Protein AF-A0A5B2TUB9-F1 (afdb_monomer_lite)

Sequence (96 aa):
MAQLQAESKQSYLKRSLAVFDLTLLGIGAIIGTGIIVLTGEAAAGTEHAMGAGPALTISFVITGLACLFAALCYAEFASMIPVSGSAYTYAYNSFG

InterPro domains:
  IPR002293 Amino acid/polyamine transporter I [PF13520] (18-96)

Secondary structure (DSSP, 8-state):
-HHHHHHHHT--S-----HHHHHHHHHHHHSSHIIIIIHHHHHH-BTTB---GGGHHHHHHHHHHHHHHHHHHHHHHHHH--SS--HHHHHHHHH-

Radius of gyration: 18.43 Å; chains: 1; bounding box: 42×22×50 Å

Structure (mmCIF, N/CA/C/O backbone):
data_AF-A0A5B2TUB9-F1
#
_entry.id   AF-A0A5B2TUB9-F1
#
loop_
_atom_site.group_PDB
_atom_site.id
_atom_site.type_symbol
_atom_site.label_atom_id
_atom_site.label_alt_id
_atom_site.label_comp_id
_atom_site.label_asym_id
_atom_site.label_entity_id
_atom_site.label_seq_id
_atom_site.pdbx_PDB_ins_code
_atom_site.Cartn_x
_atom_site.Cartn_y
_atom_site.Cartn_z
_atom_site.occupancy
_atom_site.B_iso_or_equiv
_atom_site.auth_seq_id
_atom_site.auth_comp_id
_atom_site.auth_asym_id
_atom_site.auth_atom_id
_atom_site.pdbx_PDB_model_num
ATOM 1 N N . MET A 1 1 ? -4.419 -6.085 25.443 1.00 54.34 1 MET A N 1
ATOM 2 C CA . MET A 1 1 ? -5.779 -6.062 24.842 1.00 54.34 1 MET A CA 1
ATOM 3 C C . MET A 1 1 ? -6.815 -5.288 25.671 1.00 54.34 1 MET A C 1
ATOM 5 O O . MET A 1 1 ? -7.425 -4.385 25.115 1.00 54.34 1 MET A O 1
ATOM 9 N N . ALA A 1 2 ? -6.991 -5.552 26.977 1.00 59.28 2 ALA A N 1
ATOM 10 C CA . ALA A 1 2 ? -8.040 -4.904 27.791 1.00 59.28 2 ALA A CA 1
ATOM 11 C C . ALA A 1 2 ? -7.924 -3.365 27.929 1.00 59.28 2 ALA A C 1
ATOM 13 O O . ALA A 1 2 ? -8.940 -2.679 27.892 1.00 59.28 2 ALA A O 1
ATOM 14 N N . GLN A 1 3 ? -6.709 -2.805 28.035 1.00 61.50 3 GLN A N 1
ATOM 15 C CA . GLN A 1 3 ? -6.513 -1.348 28.165 1.00 61.50 3 GLN A CA 1
ATOM 16 C C . GLN A 1 3 ? -6.781 -0.580 26.856 1.00 61.50 3 GLN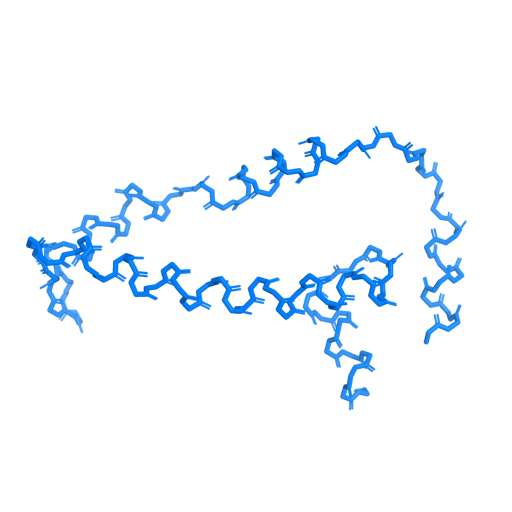 A C 1
ATOM 18 O O . GLN A 1 3 ? -7.485 0.421 26.882 1.00 61.50 3 GLN A O 1
ATOM 23 N N . LEU A 1 4 ? -6.320 -1.083 25.702 1.00 61.12 4 LEU A N 1
ATOM 24 C CA . LEU A 1 4 ? -6.595 -0.470 24.389 1.00 61.12 4 LEU A CA 1
ATOM 25 C C . LEU A 1 4 ? -8.084 -0.507 24.019 1.00 61.12 4 LEU A C 1
ATOM 27 O O . LEU A 1 4 ? -8.611 0.443 23.443 1.00 61.12 4 LEU A O 1
ATOM 31 N N . GLN A 1 5 ? -8.783 -1.591 24.369 1.00 60.66 5 GLN A N 1
ATOM 32 C CA . GLN A 1 5 ? -10.231 -1.662 24.177 1.00 60.66 5 GLN A CA 1
ATOM 33 C C . GLN A 1 5 ? -10.978 -0.703 25.112 1.00 60.66 5 GLN A C 1
ATOM 35 O O . GLN A 1 5 ? -11.963 -0.105 24.686 1.00 60.66 5 GLN A O 1
ATOM 40 N N . ALA A 1 6 ? -10.513 -0.519 26.353 1.00 59.88 6 ALA A N 1
ATOM 41 C CA . ALA A 1 6 ? -11.094 0.445 27.285 1.00 59.88 6 ALA A CA 1
ATOM 42 C C . ALA A 1 6 ? -10.908 1.900 26.812 1.00 59.88 6 ALA A C 1
ATOM 44 O O . ALA A 1 6 ? -11.863 2.675 26.862 1.00 59.88 6 ALA A O 1
ATOM 45 N N . GLU A 1 7 ? -9.735 2.244 26.273 1.00 62.78 7 GLU A N 1
ATOM 46 C CA . GLU A 1 7 ? -9.452 3.567 25.698 1.00 62.78 7 GLU A CA 1
ATOM 47 C C . GLU A 1 7 ? -10.274 3.823 24.425 1.00 62.78 7 GLU A C 1
ATOM 49 O O . GLU A 1 7 ? -10.932 4.857 24.300 1.00 62.78 7 GLU A O 1
ATOM 54 N N . SER A 1 8 ? -10.365 2.836 23.524 1.00 61.31 8 SER A N 1
ATOM 55 C CA . SER A 1 8 ? -11.231 2.934 22.340 1.00 61.31 8 SER A CA 1
ATOM 56 C C . SER A 1 8 ? -12.711 3.106 22.709 1.00 61.31 8 SER A C 1
ATOM 58 O O . SER A 1 8 ? -13.457 3.724 21.949 1.00 61.31 8 SER A O 1
ATOM 60 N N . LYS A 1 9 ? -13.148 2.578 23.861 1.00 59.69 9 LYS A N 1
ATOM 61 C CA . LYS A 1 9 ? -14.521 2.714 24.372 1.00 59.69 9 LYS A CA 1
ATOM 62 C C . LYS A 1 9 ? -14.778 4.069 25.050 1.00 59.69 9 LYS A C 1
ATOM 64 O O . LYS A 1 9 ? -15.939 4.436 25.205 1.00 59.69 9 LYS A O 1
ATOM 69 N N . GLN A 1 10 ? -13.728 4.812 25.416 1.00 63.31 10 GLN A N 1
ATOM 70 C CA . GLN A 1 10 ? -13.810 6.196 25.908 1.00 63.31 10 GLN A CA 1
ATOM 71 C C . GLN A 1 10 ? -13.821 7.251 24.791 1.00 63.31 10 GLN A C 1
ATOM 73 O O . GLN A 1 10 ? -13.932 8.442 25.086 1.00 63.31 10 GLN A O 1
ATOM 78 N N . SER A 1 11 ? -13.729 6.853 23.517 1.00 66.56 11 SER A N 1
ATOM 79 C CA . SER A 1 11 ? -13.787 7.808 22.411 1.00 66.56 11 SER A CA 1
ATOM 80 C C . SER A 1 11 ? -15.125 8.558 22.402 1.00 66.56 11 SER A C 1
ATOM 82 O O . SER A 1 11 ? -16.192 7.958 22.292 1.00 66.56 11 SER A O 1
ATOM 84 N N . TYR A 1 12 ? -15.059 9.888 22.485 1.00 76.81 12 TYR A N 1
ATOM 85 C CA . TYR A 1 12 ? -16.219 10.790 22.435 1.00 76.81 12 TYR A CA 1
ATOM 86 C C . TYR A 1 12 ? -16.807 10.940 21.015 1.00 76.81 12 TYR A C 1
ATOM 88 O O . TYR A 1 12 ? -17.752 11.702 20.806 1.00 76.81 12 TYR A O 1
ATOM 96 N N . LEU A 1 13 ? -16.237 10.249 20.020 1.00 79.75 13 LEU A N 1
ATOM 97 C CA . LEU A 1 13 ? -16.624 10.358 18.617 1.00 79.75 13 LEU A CA 1
ATOM 98 C C . LEU A 1 13 ? -17.772 9.404 18.276 1.00 79.75 13 LEU A C 1
ATOM 100 O O . LEU A 1 13 ? -17.728 8.202 18.542 1.00 79.75 13 LEU A O 1
ATOM 104 N N . LYS A 1 14 ? -18.799 9.937 17.607 1.00 74.38 14 LYS A N 1
ATOM 105 C CA . LYS A 1 14 ? -19.897 9.132 17.070 1.00 74.38 14 LYS A CA 1
ATOM 106 C C . LYS A 1 14 ? -19.391 8.314 15.880 1.00 74.38 14 LYS A C 1
ATOM 108 O O . LYS A 1 14 ? -18.858 8.871 14.924 1.00 74.38 14 LYS A O 1
ATOM 113 N N . ARG A 1 15 ? -19.611 6.997 15.897 1.00 77.44 15 ARG A N 1
ATOM 114 C CA . ARG A 1 15 ? -19.317 6.118 14.756 1.00 77.44 15 ARG A CA 1
ATOM 115 C C . ARG A 1 15 ? -20.266 6.462 13.597 1.00 77.44 15 ARG A C 1
ATOM 117 O O . ARG A 1 15 ? -21.430 6.071 13.625 1.00 77.44 15 ARG A O 1
ATOM 124 N N . SER A 1 16 ? -19.795 7.243 12.626 1.00 84.81 16 SER A N 1
ATOM 125 C CA . SER A 1 16 ? -20.575 7.658 11.445 1.00 84.81 16 SER A CA 1
ATOM 126 C C . SER A 1 16 ? -20.014 7.155 10.116 1.00 84.81 16 SER A C 1
ATOM 128 O O . SER A 1 16 ? -20.714 7.237 9.117 1.00 84.81 16 SER A O 1
ATOM 130 N N . LEU A 1 17 ? -18.776 6.648 10.096 1.00 86.25 17 LEU A N 1
ATOM 131 C CA . LEU A 1 17 ? -18.133 6.144 8.882 1.00 86.25 17 LEU A CA 1
ATOM 132 C C . LEU A 1 17 ? -18.733 4.797 8.472 1.00 86.25 17 LEU A C 1
ATOM 134 O O . LEU A 1 17 ? -18.639 3.816 9.219 1.00 86.25 17 LEU A O 1
ATOM 138 N N . ALA A 1 18 ? -19.322 4.755 7.278 1.00 90.56 18 ALA A N 1
ATOM 139 C CA . ALA A 1 18 ? -19.759 3.521 6.645 1.00 90.56 18 ALA A CA 1
ATOM 140 C C . ALA A 1 18 ? -18.592 2.836 5.910 1.00 90.56 18 ALA A C 1
ATOM 142 O O . ALA A 1 18 ? -17.536 3.423 5.680 1.00 90.56 18 ALA A O 1
ATOM 143 N N . VAL A 1 19 ? -18.791 1.583 5.491 1.00 89.50 19 VAL A N 1
ATOM 144 C CA . VAL A 1 19 ? -17.788 0.803 4.735 1.00 89.50 19 VAL A CA 1
ATOM 145 C C . VAL A 1 19 ? -17.338 1.537 3.466 1.00 89.50 19 VAL A C 1
ATOM 147 O O . VAL A 1 19 ? -16.165 1.500 3.098 1.00 89.50 19 VAL A O 1
ATOM 150 N N . PHE A 1 20 ? -18.265 2.241 2.817 1.00 92.50 20 PHE A N 1
ATOM 151 C CA . PHE A 1 20 ? -17.975 3.028 1.626 1.00 92.50 20 PHE A CA 1
ATOM 152 C C . PHE A 1 20 ? -17.065 4.226 1.929 1.00 92.50 20 PHE A C 1
ATOM 154 O O . PHE A 1 20 ? -16.071 4.415 1.232 1.00 92.50 20 PHE A O 1
ATOM 161 N N . ASP A 1 21 ? -17.330 4.964 3.012 1.00 91.69 21 ASP A N 1
ATOM 162 C CA . ASP A 1 21 ? -16.480 6.082 3.445 1.00 91.69 21 ASP A CA 1
ATOM 163 C C . ASP A 1 21 ? -15.069 5.604 3.805 1.00 91.69 21 ASP A C 1
ATOM 165 O O . ASP A 1 21 ? -14.083 6.229 3.426 1.00 91.69 21 ASP A O 1
ATOM 169 N N . LEU A 1 22 ? -14.963 4.458 4.487 1.00 89.94 22 LEU A N 1
ATOM 170 C CA . LEU A 1 22 ? -13.683 3.826 4.826 1.00 89.94 22 LEU A CA 1
ATOM 171 C C . LEU A 1 22 ? -12.901 3.394 3.578 1.00 89.94 22 LEU A C 1
ATOM 173 O O . LEU A 1 22 ? -11.681 3.540 3.530 1.00 89.94 22 LEU A O 1
ATOM 177 N N . THR A 1 23 ? -13.595 2.896 2.554 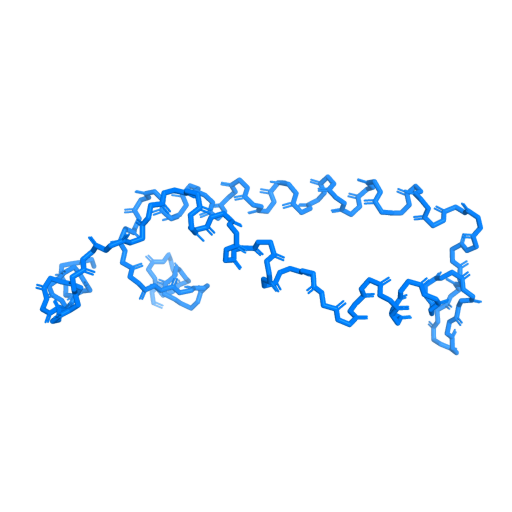1.00 92.62 23 THR A N 1
ATOM 178 C CA . THR A 1 23 ? -12.968 2.488 1.290 1.00 92.62 23 THR A CA 1
ATOM 179 C C . THR A 1 23 ? -12.475 3.705 0.510 1.00 92.62 23 THR A C 1
ATOM 181 O O . THR A 1 23 ? -11.340 3.712 0.038 1.00 92.62 23 THR A O 1
ATOM 184 N N . LEU A 1 24 ? -13.288 4.763 0.422 1.00 93.94 24 LEU A N 1
ATOM 185 C CA . LEU A 1 24 ? -12.892 6.030 -0.199 1.00 93.94 24 LEU A CA 1
ATOM 186 C C . LEU A 1 24 ? -11.718 6.685 0.534 1.00 93.94 24 LEU A C 1
ATOM 188 O O . LEU A 1 24 ? -10.801 7.181 -0.118 1.00 93.94 24 LEU A O 1
ATOM 192 N N . LEU A 1 25 ? -11.712 6.636 1.869 1.00 92.75 25 LEU A N 1
ATOM 193 C CA . LEU A 1 25 ? -10.589 7.092 2.686 1.00 92.75 25 LEU A CA 1
ATOM 194 C C . LEU A 1 25 ? -9.305 6.325 2.336 1.00 92.75 25 LEU A C 1
ATOM 196 O O . LEU A 1 25 ? -8.258 6.941 2.147 1.00 92.75 25 LEU A O 1
ATOM 200 N N . GLY A 1 26 ? -9.390 4.999 2.197 1.00 90.19 26 GLY A N 1
ATOM 201 C CA . GLY A 1 26 ? -8.264 4.161 1.782 1.00 90.19 26 GLY A CA 1
ATOM 202 C C . GLY A 1 26 ? -7.751 4.507 0.382 1.00 90.19 26 GLY A C 1
ATOM 203 O O . GLY A 1 26 ? -6.553 4.709 0.203 1.00 90.19 26 GLY A O 1
ATOM 204 N N . ILE A 1 27 ? -8.644 4.646 -0.602 1.00 92.50 27 ILE A N 1
ATOM 205 C CA . ILE A 1 27 ? -8.272 5.030 -1.975 1.00 92.50 27 ILE A CA 1
ATOM 206 C C . ILE A 1 27 ? -7.590 6.404 -1.981 1.00 92.50 27 ILE A C 1
ATOM 208 O O . ILE A 1 27 ? -6.533 6.557 -2.591 1.00 92.50 27 ILE A O 1
ATOM 212 N N . GLY A 1 28 ? -8.153 7.382 -1.267 1.00 91.31 28 GLY A N 1
ATOM 213 C CA . GLY A 1 28 ? -7.579 8.724 -1.150 1.00 91.31 28 GLY A CA 1
ATOM 214 C C . GLY A 1 28 ? -6.212 8.743 -0.460 1.00 91.31 28 GLY A C 1
ATOM 215 O O . GLY A 1 28 ? -5.378 9.576 -0.794 1.00 91.31 28 GLY A O 1
ATOM 216 N N . ALA A 1 29 ? -5.956 7.810 0.459 1.00 90.69 29 ALA A N 1
ATOM 217 C CA . ALA A 1 29 ? -4.651 7.662 1.099 1.00 90.69 29 ALA A CA 1
ATOM 218 C C . ALA A 1 29 ? -3.605 6.971 0.200 1.00 90.69 29 ALA A C 1
ATOM 220 O O . ALA A 1 29 ? -2.412 7.221 0.359 1.00 90.69 29 ALA A O 1
ATOM 221 N N . ILE A 1 30 ? -4.029 6.105 -0.729 1.00 90.81 30 ILE A N 1
ATOM 222 C CA . ILE A 1 30 ? -3.135 5.351 -1.628 1.00 90.81 30 ILE A CA 1
ATOM 223 C C . ILE A 1 30 ? -2.762 6.171 -2.871 1.00 90.81 30 ILE A C 1
ATOM 225 O O . ILE A 1 30 ? -1.611 6.147 -3.314 1.00 90.81 30 ILE A O 1
ATOM 229 N N . ILE A 1 31 ? -3.723 6.885 -3.463 1.00 92.12 31 ILE A N 1
ATOM 230 C CA . ILE A 1 31 ? -3.503 7.662 -4.687 1.00 92.12 31 ILE A CA 1
ATOM 231 C C . ILE A 1 31 ? -2.881 9.017 -4.329 1.00 92.12 31 ILE A C 1
ATOM 233 O O . ILE A 1 31 ? -3.555 9.913 -3.831 1.00 92.12 31 ILE A O 1
ATOM 237 N N . GLY A 1 32 ? -1.588 9.176 -4.614 1.00 88.44 32 GLY A N 1
ATOM 238 C CA . GLY A 1 32 ? -0.840 10.403 -4.334 1.00 88.44 32 GLY A CA 1
ATOM 239 C C . GLY A 1 32 ? 0.225 10.712 -5.383 1.00 88.44 32 GLY A C 1
ATOM 240 O O . GLY A 1 32 ? 0.140 10.287 -6.533 1.00 88.44 32 GLY A O 1
ATOM 241 N N . THR A 1 33 ? 1.271 11.433 -4.985 1.00 88.06 33 THR A N 1
ATOM 242 C CA . THR A 1 33 ? 2.376 11.826 -5.881 1.00 88.06 33 THR A CA 1
ATOM 243 C C . THR A 1 33 ? 3.125 10.633 -6.480 1.00 88.06 33 THR A C 1
ATOM 245 O O . THR A 1 33 ? 3.665 10.749 -7.577 1.00 88.06 33 THR A O 1
ATOM 248 N N . GLY A 1 34 ? 3.103 9.476 -5.810 1.00 85.06 34 GLY A N 1
ATOM 249 C CA . GLY A 1 34 ? 3.754 8.246 -6.262 1.00 85.06 34 GLY A CA 1
ATOM 250 C C . GLY A 1 34 ? 3.359 7.821 -7.677 1.00 85.06 34 GLY A C 1
ATOM 251 O O . GLY A 1 34 ? 4.227 7.568 -8.505 1.00 85.06 34 GLY A O 1
ATOM 252 N N . ILE A 1 35 ? 2.064 7.807 -8.007 1.00 88.75 35 ILE A N 1
ATOM 253 C CA . ILE A 1 35 ? 1.623 7.325 -9.326 1.00 88.75 35 ILE A CA 1
ATOM 254 C C . ILE A 1 35 ? 1.973 8.295 -10.465 1.00 88.75 35 ILE A C 1
ATOM 256 O O . ILE A 1 35 ? 2.116 7.860 -11.604 1.00 88.75 35 ILE A O 1
ATOM 260 N N . ILE A 1 36 ? 2.135 9.590 -10.181 1.00 86.38 36 ILE A N 1
ATOM 261 C CA . ILE A 1 36 ? 2.402 10.606 -11.212 1.00 86.38 36 ILE A CA 1
ATOM 262 C C . ILE A 1 36 ? 3.904 10.857 -11.382 1.00 86.38 36 ILE A C 1
ATOM 264 O O . ILE A 1 36 ? 4.370 11.002 -12.508 1.00 86.38 36 ILE A O 1
ATOM 268 N N . VAL A 1 37 ? 4.666 10.885 -10.285 1.00 88.44 37 VAL A N 1
ATOM 269 C CA . VAL A 1 37 ? 6.098 11.227 -10.303 1.00 88.44 37 VAL A CA 1
ATOM 270 C C . VAL A 1 37 ? 6.966 9.970 -1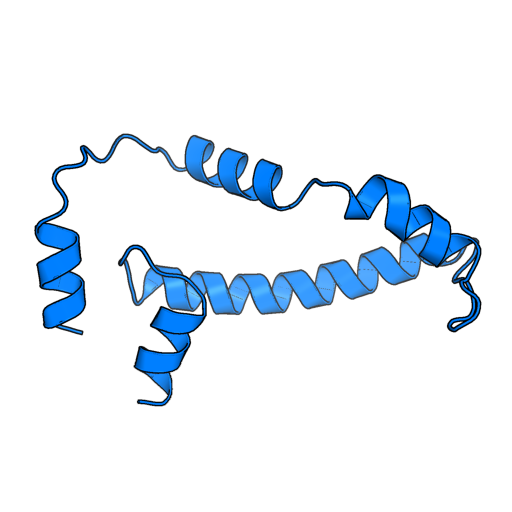0.375 1.00 88.44 37 VAL A C 1
ATOM 272 O O . VAL A 1 37 ? 7.724 9.805 -11.331 1.00 88.44 37 VAL A O 1
ATOM 275 N N . LEU A 1 38 ? 6.798 9.035 -9.430 1.00 87.81 38 LEU A N 1
ATOM 276 C CA . LEU A 1 38 ? 7.658 7.846 -9.342 1.00 87.81 38 LEU A CA 1
ATOM 277 C C . LEU A 1 38 ? 7.454 6.897 -10.527 1.00 87.81 38 LEU A C 1
ATOM 279 O O . LEU A 1 38 ? 8.384 6.201 -10.911 1.00 87.81 38 LEU A O 1
ATOM 283 N N . THR A 1 39 ? 6.274 6.871 -11.148 1.00 87.69 39 THR A N 1
ATOM 284 C CA . THR A 1 39 ? 6.039 6.082 -12.370 1.00 87.69 39 THR A CA 1
ATOM 285 C C . THR A 1 39 ? 6.921 6.555 -13.528 1.00 87.69 39 THR A C 1
ATOM 287 O O . THR A 1 39 ? 7.428 5.727 -14.281 1.00 87.69 39 THR A O 1
ATOM 290 N N . GLY A 1 40 ? 7.137 7.869 -13.661 1.00 85.62 40 GLY A N 1
ATOM 291 C CA . GLY A 1 40 ? 8.023 8.438 -14.680 1.00 85.62 40 GLY A CA 1
ATOM 292 C C . GLY A 1 40 ? 9.484 8.071 -14.428 1.00 85.62 40 GLY A C 1
ATOM 293 O O . GLY A 1 40 ? 10.168 7.610 -15.340 1.00 85.62 40 GLY A O 1
ATOM 294 N N . GLU A 1 41 ? 9.929 8.183 -13.176 1.00 87.06 41 GLU A N 1
ATOM 295 C CA . GLU A 1 41 ? 11.268 7.763 -12.740 1.00 87.06 41 GLU A CA 1
ATOM 296 C C . GLU A 1 41 ? 11.481 6.252 -12.911 1.00 87.06 41 GLU A C 1
ATOM 298 O O . GLU A 1 41 ? 12.518 5.820 -13.408 1.00 87.06 41 GLU A O 1
ATOM 303 N N . ALA A 1 42 ? 10.479 5.435 -12.583 1.00 85.56 42 ALA A N 1
ATOM 304 C CA . ALA A 1 42 ? 10.525 3.987 -12.755 1.00 85.56 42 ALA A CA 1
ATOM 305 C C . ALA A 1 42 ? 10.524 3.568 -14.235 1.00 85.56 42 ALA A C 1
ATOM 307 O O . ALA A 1 42 ? 11.115 2.545 -14.583 1.00 85.56 42 ALA A O 1
ATOM 308 N N . ALA A 1 43 ? 9.880 4.341 -15.117 1.00 85.88 43 ALA A N 1
ATOM 309 C CA . ALA A 1 43 ? 9.877 4.095 -16.557 1.00 85.88 43 ALA A CA 1
ATOM 310 C C . ALA A 1 43 ? 11.216 4.474 -17.205 1.00 85.88 43 ALA A C 1
ATOM 312 O O . ALA A 1 43 ? 11.796 3.664 -17.931 1.00 85.88 43 ALA A O 1
ATOM 313 N N . ALA A 1 44 ? 11.693 5.697 -16.950 1.00 85.00 44 ALA A N 1
ATOM 314 C CA . ALA A 1 44 ? 12.890 6.262 -17.570 1.00 85.00 44 ALA A CA 1
ATOM 315 C C . ALA A 1 44 ? 14.195 5.747 -16.940 1.00 85.00 44 ALA A C 1
ATOM 317 O O . ALA A 1 44 ? 15.219 5.674 -17.617 1.00 85.00 44 ALA A O 1
ATOM 318 N N . GLY A 1 45 ? 14.142 5.337 -15.673 1.00 78.50 45 GLY A N 1
ATOM 319 C CA . GLY A 1 45 ? 15.313 5.018 -14.869 1.00 78.50 45 GLY A CA 1
ATOM 320 C C . GLY A 1 45 ? 15.841 6.245 -14.138 1.00 78.50 45 GLY A C 1
ATOM 321 O O . GLY A 1 45 ? 15.729 7.377 -14.612 1.00 78.50 45 GLY A O 1
ATOM 322 N N . THR A 1 46 ? 16.421 6.008 -12.970 1.00 77.81 46 THR A N 1
ATOM 323 C CA . THR A 1 46 ? 17.118 7.025 -12.179 1.00 77.81 46 THR A CA 1
ATOM 324 C C . THR A 1 46 ? 18.614 6.747 -12.212 1.00 77.81 46 THR A C 1
ATOM 326 O O . THR A 1 46 ? 19.059 5.674 -12.613 1.00 77.81 46 THR A O 1
ATOM 329 N N . GLU A 1 47 ? 19.423 7.700 -11.759 1.00 72.81 47 GLU A N 1
ATOM 330 C CA . GLU A 1 47 ? 20.881 7.532 -11.664 1.00 72.81 47 GLU A CA 1
ATOM 331 C C . GLU A 1 47 ? 21.299 6.283 -10.847 1.00 72.81 47 GLU A C 1
ATOM 333 O O . GLU A 1 47 ? 22.371 5.725 -11.068 1.00 72.81 47 GLU A O 1
ATOM 338 N N . HIS A 1 48 ? 20.420 5.808 -9.953 1.00 73.50 48 HIS A N 1
ATOM 339 C CA . HIS A 1 48 ? 20.636 4.658 -9.074 1.00 73.50 48 HIS A CA 1
ATOM 340 C C . HIS A 1 48 ? 19.949 3.363 -9.547 1.00 73.50 48 HIS A C 1
ATOM 342 O O . HIS A 1 48 ? 20.200 2.305 -8.967 1.00 73.50 48 HIS A O 1
ATOM 348 N N . ALA A 1 49 ? 19.071 3.409 -10.557 1.00 73.62 49 ALA A N 1
ATOM 349 C CA . ALA A 1 49 ? 18.280 2.249 -10.966 1.00 73.62 49 ALA A CA 1
ATOM 350 C C . ALA A 1 49 ? 17.941 2.257 -12.459 1.00 73.62 49 ALA A C 1
ATOM 352 O O . ALA A 1 49 ? 17.473 3.248 -13.017 1.00 73.62 49 ALA A O 1
ATOM 353 N N . MET A 1 50 ? 18.108 1.096 -13.095 1.00 77.00 50 MET A N 1
ATOM 354 C CA . MET A 1 50 ? 17.721 0.900 -14.490 1.00 77.00 50 MET A CA 1
ATOM 355 C C . MET A 1 50 ? 16.202 1.049 -14.634 1.00 77.00 50 MET A C 1
ATOM 357 O O . MET A 1 50 ? 15.441 0.431 -13.887 1.00 77.00 50 MET A O 1
ATOM 361 N N . GLY A 1 51 ? 15.765 1.861 -15.597 1.00 83.19 51 GLY A N 1
ATOM 362 C CA . GLY A 1 51 ? 14.347 2.041 -15.893 1.00 83.19 51 GLY A CA 1
ATOM 363 C C . GLY A 1 51 ? 13.712 0.754 -16.407 1.00 83.19 51 GLY A C 1
ATOM 364 O O . GLY A 1 51 ? 14.309 0.029 -17.203 1.00 83.19 51 GLY A O 1
ATOM 365 N N . ALA A 1 52 ? 12.481 0.480 -15.984 1.00 83.12 52 ALA A N 1
ATOM 366 C CA . ALA A 1 52 ? 11.710 -0.665 -16.461 1.00 83.12 52 ALA A CA 1
ATOM 367 C C . ALA A 1 52 ? 11.233 -0.489 -17.918 1.00 83.12 52 ALA A C 1
ATOM 369 O O . ALA A 1 52 ? 10.868 -1.469 -18.574 1.00 83.12 52 ALA A O 1
ATOM 370 N N . GLY A 1 53 ? 11.218 0.745 -18.440 1.00 84.50 53 GLY A N 1
ATOM 371 C CA . GLY A 1 53 ? 10.781 1.041 -19.802 1.00 84.50 53 GLY A CA 1
ATOM 372 C C . GLY A 1 53 ? 9.350 0.545 -20.080 1.00 84.50 53 GLY A C 1
ATOM 373 O O . GLY A 1 53 ? 8.487 0.637 -19.205 1.00 84.50 53 GLY A O 1
ATOM 374 N N . PRO A 1 54 ? 9.061 -0.025 -21.266 1.00 84.62 54 PRO A N 1
ATOM 375 C CA . PRO A 1 54 ? 7.731 -0.552 -21.605 1.00 84.62 54 PRO A CA 1
ATOM 376 C C . PRO A 1 54 ? 7.257 -1.695 -20.694 1.00 84.62 54 PRO A C 1
ATOM 378 O O . PRO A 1 54 ? 6.060 -1.960 -20.614 1.00 84.62 54 PRO A O 1
ATOM 381 N N . ALA A 1 55 ? 8.178 -2.373 -19.997 1.00 87.25 55 ALA A N 1
ATOM 382 C CA . ALA A 1 55 ? 7.855 -3.464 -19.081 1.00 87.25 55 ALA A CA 1
ATOM 383 C C . ALA A 1 55 ? 7.322 -2.976 -17.720 1.00 87.25 55 ALA A C 1
ATOM 385 O O . ALA A 1 55 ? 6.953 -3.800 -16.882 1.00 87.25 55 ALA A O 1
ATOM 386 N N . LEU A 1 56 ? 7.219 -1.659 -17.501 1.00 88.44 56 LEU A N 1
ATOM 387 C CA . LEU A 1 56 ? 6.703 -1.063 -16.266 1.00 88.44 56 LEU A CA 1
ATOM 388 C C . LEU A 1 56 ? 5.329 -1.618 -15.862 1.00 88.44 56 LEU A C 1
ATOM 390 O O . LEU A 1 56 ? 5.081 -1.848 -14.680 1.00 88.44 56 LEU A O 1
ATOM 394 N N . THR A 1 57 ? 4.450 -1.896 -16.828 1.00 88.75 57 THR A N 1
ATOM 395 C CA . THR A 1 57 ? 3.136 -2.502 -16.561 1.00 88.7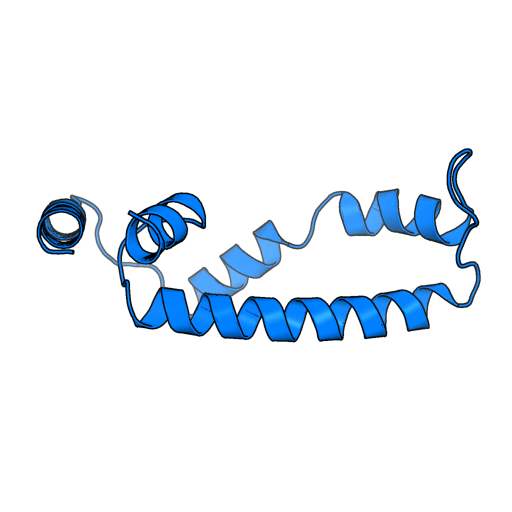5 57 THR A CA 1
ATOM 396 C C . THR A 1 57 ? 3.264 -3.868 -15.884 1.00 88.75 57 THR A C 1
ATOM 398 O O . THR A 1 57 ? 2.519 -4.155 -14.951 1.00 88.75 57 THR A O 1
ATOM 401 N N . ILE A 1 58 ? 4.233 -4.694 -16.296 1.00 91.44 58 ILE A N 1
ATOM 402 C CA . ILE A 1 58 ? 4.485 -6.007 -15.682 1.00 91.44 58 ILE A CA 1
ATOM 403 C C . ILE A 1 58 ? 4.987 -5.821 -14.245 1.00 91.44 58 ILE A C 1
ATOM 405 O O . ILE A 1 58 ? 4.513 -6.510 -13.341 1.00 91.44 58 ILE A O 1
ATOM 409 N N . SER A 1 59 ? 5.870 -4.845 -14.008 1.00 90.25 59 SER A N 1
ATOM 410 C CA . SER A 1 59 ? 6.332 -4.499 -12.659 1.00 90.25 59 SER A CA 1
ATOM 411 C C . SER A 1 59 ? 5.169 -4.098 -11.744 1.00 90.25 59 SER A C 1
ATOM 413 O O . SER A 1 59 ? 5.068 -4.616 -10.635 1.00 90.25 59 SER A O 1
ATOM 415 N N . PHE A 1 60 ? 4.236 -3.264 -12.221 1.00 90.56 60 PHE A N 1
ATOM 416 C CA . PHE A 1 60 ? 3.042 -2.887 -11.450 1.00 90.56 60 PHE A CA 1
ATOM 417 C C . PHE A 1 60 ? 2.132 -4.075 -11.130 1.00 90.56 60 PHE A C 1
ATOM 419 O O . PHE A 1 60 ? 1.576 -4.125 -10.035 1.00 90.56 60 PHE A O 1
ATOM 426 N N . VAL A 1 61 ? 1.987 -5.039 -12.042 1.00 94.31 61 VAL A N 1
ATOM 427 C CA . VAL A 1 61 ? 1.193 -6.252 -11.785 1.00 94.31 61 VAL A CA 1
ATOM 428 C C . VAL A 1 61 ? 1.818 -7.081 -10.662 1.00 94.31 61 VAL A C 1
ATOM 430 O O . VAL A 1 61 ? 1.114 -7.499 -9.742 1.00 94.31 61 VAL A O 1
ATOM 433 N N . ILE A 1 62 ? 3.138 -7.279 -10.695 1.00 94.31 62 ILE A N 1
ATOM 434 C CA . ILE A 1 62 ? 3.857 -8.040 -9.663 1.00 94.31 62 ILE A CA 1
ATOM 435 C C . ILE A 1 62 ? 3.790 -7.313 -8.313 1.00 94.31 62 ILE A C 1
ATOM 437 O O . ILE A 1 62 ? 3.466 -7.931 -7.297 1.00 94.31 62 ILE A O 1
ATOM 441 N N . THR A 1 63 ? 4.032 -5.999 -8.293 1.00 92.50 63 THR A N 1
ATOM 442 C CA . THR A 1 63 ? 3.898 -5.181 -7.079 1.00 92.50 63 THR A CA 1
ATOM 443 C C . THR A 1 63 ? 2.471 -5.216 -6.540 1.00 92.50 63 THR A C 1
ATOM 445 O O . THR A 1 63 ? 2.286 -5.398 -5.341 1.00 92.50 63 THR A O 1
ATOM 448 N N . GLY A 1 64 ? 1.458 -5.116 -7.404 1.00 93.31 64 GLY A N 1
ATOM 449 C CA . GLY A 1 64 ? 0.054 -5.209 -7.010 1.00 93.31 64 GLY A CA 1
ATOM 450 C C . GLY A 1 64 ? -0.276 -6.540 -6.335 1.00 93.31 64 GLY A C 1
ATOM 451 O O . GLY A 1 64 ? -0.953 -6.557 -5.307 1.00 93.31 64 GLY A O 1
ATOM 452 N N . LEU A 1 65 ? 0.266 -7.648 -6.849 1.00 95.94 65 LEU A N 1
ATOM 453 C CA . LEU A 1 65 ? 0.103 -8.960 -6.227 1.00 95.94 65 LEU A CA 1
ATOM 454 C C . LEU A 1 65 ? 0.770 -9.022 -4.843 1.00 95.94 65 LEU A C 1
ATOM 456 O O . LEU A 1 65 ? 0.161 -9.507 -3.892 1.00 95.94 65 LEU A O 1
ATOM 460 N N . ALA A 1 66 ? 1.985 -8.486 -4.700 1.00 95.25 66 ALA A N 1
ATOM 461 C CA . ALA A 1 66 ? 2.666 -8.407 -3.407 1.00 95.25 66 ALA A CA 1
ATOM 462 C C . ALA A 1 66 ? 1.889 -7.539 -2.395 1.00 95.25 66 ALA A C 1
ATOM 464 O O . ALA A 1 66 ? 1.701 -7.937 -1.242 1.00 95.25 66 ALA A O 1
ATOM 465 N N . CYS A 1 67 ? 1.373 -6.386 -2.834 1.00 93.62 67 CYS A N 1
ATOM 466 C CA . CYS A 1 67 ? 0.523 -5.517 -2.022 1.00 93.62 67 CYS A CA 1
ATOM 467 C C . CYS A 1 67 ? -0.779 -6.209 -1.602 1.00 93.62 67 CYS A C 1
ATOM 469 O O . CYS A 1 67 ? -1.241 -5.981 -0.488 1.00 93.62 67 CYS A O 1
ATOM 471 N N . LEU A 1 68 ? -1.356 -7.071 -2.446 1.00 94.12 68 LEU A N 1
ATOM 472 C CA . LEU A 1 68 ? -2.567 -7.824 -2.120 1.00 94.12 68 LEU A CA 1
ATOM 473 C C . LEU A 1 68 ? -2.334 -8.809 -0.969 1.00 94.12 68 LEU A C 1
ATOM 475 O O . LEU A 1 68 ? -3.124 -8.837 -0.027 1.00 94.12 68 LEU A O 1
ATOM 479 N N . PHE A 1 69 ? -1.230 -9.560 -0.990 1.00 94.44 69 PHE A N 1
ATOM 480 C CA . PHE A 1 69 ? -0.866 -10.430 0.134 1.00 94.44 69 PHE A CA 1
ATOM 481 C C . PHE A 1 69 ? -0.667 -9.636 1.429 1.00 94.44 69 PHE A C 1
ATOM 483 O O . PHE A 1 69 ? -1.201 -10.015 2.471 1.00 94.44 69 PHE A O 1
ATOM 490 N N . ALA A 1 70 ? 0.033 -8.500 1.363 1.00 90.56 70 ALA A N 1
ATOM 491 C CA . ALA A 1 70 ? 0.205 -7.630 2.524 1.00 90.56 70 ALA A CA 1
ATOM 492 C C . ALA A 1 70 ? -1.139 -7.080 3.039 1.00 90.56 70 ALA A C 1
ATOM 494 O O . ALA A 1 70 ? -1.388 -7.085 4.245 1.00 90.56 70 ALA A O 1
ATOM 495 N N . ALA A 1 71 ? -2.028 -6.650 2.139 1.00 90.25 71 ALA A N 1
ATOM 496 C CA . ALA A 1 71 ? -3.350 -6.139 2.487 1.00 90.25 71 ALA A CA 1
ATOM 497 C C . ALA A 1 71 ? -4.221 -7.201 3.173 1.00 90.25 71 ALA A C 1
ATOM 499 O O . ALA A 1 71 ? -4.925 -6.871 4.124 1.00 90.25 71 ALA A O 1
ATOM 500 N N . LEU A 1 72 ? -4.141 -8.467 2.748 1.00 91.12 72 LEU A N 1
ATOM 501 C CA . LEU A 1 72 ? -4.842 -9.576 3.406 1.00 91.12 72 LEU A CA 1
ATOM 502 C C . LEU A 1 72 ? -4.357 -9.782 4.846 1.00 91.12 72 LEU A C 1
ATOM 504 O O . LEU A 1 72 ? -5.183 -9.884 5.751 1.00 91.12 72 LEU A O 1
ATOM 508 N N . CYS A 1 73 ? -3.041 -9.757 5.083 1.00 87.62 73 CYS A N 1
ATOM 509 C CA . CYS A 1 73 ? -2.497 -9.826 6.443 1.00 87.62 73 CYS A CA 1
ATOM 510 C C . CYS A 1 73 ? -2.971 -8.646 7.307 1.00 87.62 73 CYS A C 1
ATOM 512 O O . CYS A 1 73 ? -3.383 -8.836 8.449 1.00 87.62 73 CYS A O 1
ATOM 514 N N . TYR A 1 74 ? -2.973 -7.424 6.763 1.00 85.69 74 TYR A N 1
ATOM 515 C CA . TYR A 1 74 ? -3.494 -6.254 7.479 1.00 85.69 74 TYR A CA 1
ATOM 516 C C . TYR A 1 74 ? -5.006 -6.334 7.735 1.00 85.69 74 TYR A C 1
ATOM 518 O O . TYR A 1 74 ? -5.458 -5.911 8.798 1.00 85.69 74 TYR A O 1
ATOM 526 N N . ALA A 1 75 ? -5.791 -6.893 6.811 1.00 87.31 75 ALA A N 1
ATOM 527 C CA . ALA A 1 75 ? -7.229 -7.095 6.989 1.00 87.31 75 ALA A CA 1
ATOM 528 C C . ALA A 1 75 ? -7.532 -8.097 8.115 1.00 87.31 75 ALA A C 1
ATOM 530 O O . ALA A 1 75 ? -8.476 -7.899 8.889 1.00 87.31 75 ALA A O 1
ATOM 531 N N . GLU A 1 76 ? -6.709 -9.138 8.245 1.00 86.94 76 GLU A N 1
ATOM 532 C CA . GLU A 1 7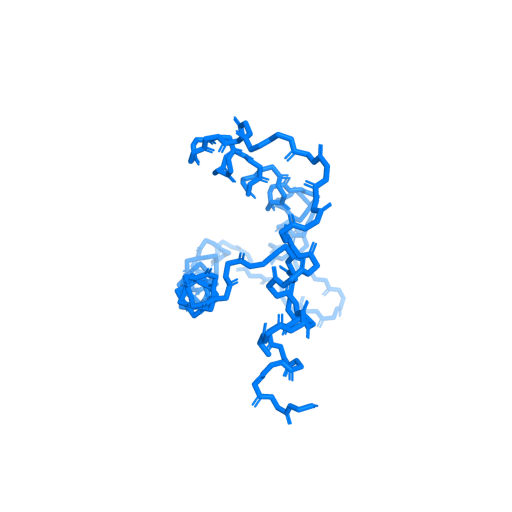6 ? -6.793 -10.107 9.336 1.00 86.94 76 GLU A CA 1
ATOM 533 C C . GLU A 1 76 ? -6.493 -9.443 10.696 1.00 86.94 76 GLU A C 1
ATOM 535 O O . GLU A 1 76 ? -7.291 -9.560 11.633 1.00 86.94 76 GLU A O 1
ATOM 540 N N . PHE A 1 77 ? -5.425 -8.640 10.788 1.00 80.38 77 PHE A N 1
ATOM 541 C CA . PHE A 1 77 ? -5.113 -7.874 12.003 1.00 80.38 77 PHE A CA 1
ATOM 542 C C . PHE A 1 77 ? -6.186 -6.835 12.354 1.00 80.38 77 PHE A C 1
ATOM 544 O O . PHE A 1 77 ? -6.564 -6.715 13.523 1.00 80.38 77 PHE A O 1
ATOM 551 N N . ALA A 1 78 ? -6.720 -6.119 11.362 1.00 82.06 78 ALA A N 1
ATOM 552 C CA . ALA A 1 78 ? -7.788 -5.141 11.564 1.00 82.06 78 ALA A CA 1
ATOM 553 C C . ALA A 1 78 ? -9.091 -5.790 12.069 1.00 82.06 78 ALA A C 1
ATOM 555 O O . ALA A 1 78 ? -9.828 -5.175 12.841 1.00 82.06 78 ALA A O 1
ATOM 556 N N . SER A 1 79 ? -9.356 -7.040 11.674 1.00 80.62 79 SER A N 1
ATOM 557 C CA . SER A 1 79 ? -10.517 -7.808 12.141 1.00 80.62 79 SER A CA 1
ATOM 558 C C . SER A 1 79 ? -10.333 -8.337 13.567 1.00 80.62 79 SER A C 1
ATOM 560 O O . SER A 1 79 ? -11.290 -8.350 14.342 1.00 80.62 79 SER A O 1
ATOM 562 N N . MET A 1 80 ? -9.113 -8.742 13.942 1.00 79.19 80 MET A N 1
ATOM 563 C CA . MET A 1 80 ? -8.808 -9.221 15.297 1.00 79.19 80 MET A CA 1
ATOM 564 C C . MET A 1 80 ? -8.705 -8.095 16.334 1.00 79.19 80 MET A C 1
ATOM 566 O O . MET A 1 80 ? -9.045 -8.301 17.501 1.00 79.19 80 MET A O 1
ATOM 570 N N . ILE A 1 81 ? -8.240 -6.908 15.936 1.00 75.56 81 ILE A N 1
ATOM 571 C CA . ILE A 1 81 ? -7.946 -5.804 16.856 1.00 75.56 81 ILE A CA 1
ATOM 572 C C . ILE A 1 81 ? -8.718 -4.549 16.404 1.00 75.56 81 ILE A C 1
ATOM 574 O O . ILE A 1 81 ? -8.140 -3.667 15.766 1.00 75.56 81 ILE A O 1
ATOM 578 N N . PRO A 1 82 ? -10.020 -4.430 16.747 1.00 70.94 82 PRO A N 1
ATOM 579 C CA . PRO A 1 82 ? -10.885 -3.334 16.306 1.00 70.94 82 PRO A CA 1
ATOM 580 C C . PRO A 1 82 ? -10.661 -2.063 17.143 1.00 70.94 82 PRO A C 1
ATOM 582 O O . PRO A 1 82 ? -11.592 -1.517 17.737 1.00 70.94 82 PRO A O 1
ATOM 585 N N . VAL A 1 83 ? -9.411 -1.613 17.227 1.00 74.50 83 VAL A N 1
ATOM 586 C CA . VAL A 1 83 ? -9.002 -0.369 17.890 1.00 74.50 83 VAL A CA 1
ATOM 587 C C . VAL A 1 83 ? -8.437 0.584 16.845 1.00 74.50 83 VAL A C 1
ATOM 589 O O . VAL A 1 83 ? -7.883 0.151 15.836 1.00 74.50 83 VAL A O 1
ATOM 592 N N . SER A 1 84 ? -8.579 1.888 17.072 1.00 71.88 84 SER A N 1
ATOM 593 C CA . SER A 1 84 ? -7.987 2.896 16.192 1.00 71.88 84 SER A CA 1
ATOM 594 C C . SER A 1 84 ? -6.464 2.865 16.342 1.00 71.88 84 SER A C 1
ATOM 596 O O . SER A 1 84 ? -5.920 3.443 17.278 1.00 71.88 84 SER A O 1
ATOM 598 N N . GLY A 1 85 ? -5.781 2.156 15.447 1.00 67.81 85 GLY A N 1
ATOM 599 C CA . GLY A 1 85 ? -4.338 1.943 15.488 1.00 67.81 85 GLY A CA 1
ATOM 600 C C . GLY A 1 85 ? -3.774 1.639 14.104 1.00 67.81 85 GLY A C 1
ATOM 601 O O . GLY A 1 85 ? -4.509 1.297 13.183 1.00 67.81 85 GLY A O 1
ATOM 602 N N . SER A 1 86 ? -2.461 1.799 13.961 1.00 68.50 86 SER A N 1
ATOM 603 C CA . SER A 1 86 ? -1.717 1.488 12.732 1.00 68.50 86 SER A CA 1
ATOM 604 C C . SER A 1 86 ? -0.690 0.383 13.017 1.00 68.50 86 SER A C 1
ATOM 606 O O . SER A 1 86 ? -0.745 -0.260 14.067 1.00 68.50 86 SER A O 1
ATOM 608 N N . ALA A 1 87 ? 0.271 0.167 12.118 1.00 73.44 87 ALA A N 1
ATOM 609 C CA . ALA A 1 87 ? 1.294 -0.879 12.214 1.00 73.44 87 ALA A CA 1
ATOM 610 C C . ALA A 1 87 ? 1.977 -0.956 13.594 1.00 73.44 87 ALA A C 1
ATOM 612 O O . ALA A 1 87 ? 2.219 -2.047 14.100 1.00 73.44 87 ALA A O 1
ATOM 613 N N . TYR A 1 88 ? 2.217 0.191 14.239 1.00 73.19 88 TYR A N 1
ATOM 614 C CA . TYR A 1 88 ? 2.799 0.267 15.582 1.00 73.19 88 TYR A CA 1
ATOM 615 C C . TYR A 1 88 ? 1.959 -0.464 16.641 1.00 73.19 88 TYR A C 1
ATOM 617 O O . TYR A 1 88 ? 2.481 -1.243 17.434 1.00 73.19 88 TYR A O 1
ATOM 625 N N . THR A 1 89 ? 0.641 -0.263 16.627 1.00 72.69 89 THR A N 1
ATOM 626 C CA . THR A 1 89 ? -0.289 -0.901 17.565 1.00 72.69 89 THR A CA 1
ATOM 627 C C . THR A 1 89 ? -0.358 -2.412 17.334 1.00 72.69 89 THR A C 1
ATOM 629 O O . THR A 1 89 ? -0.431 -3.179 18.293 1.00 72.69 89 THR A O 1
ATOM 632 N N . TYR A 1 90 ? -0.287 -2.854 16.074 1.00 75.25 90 TYR A N 1
ATOM 633 C CA . TYR A 1 90 ? -0.273 -4.278 15.723 1.00 75.25 90 TYR A CA 1
ATOM 634 C C . TYR A 1 90 ? 1.049 -4.963 16.094 1.00 75.25 90 TYR A C 1
ATOM 636 O O . TYR A 1 90 ? 1.032 -6.086 16.604 1.00 75.25 90 TYR A O 1
ATOM 644 N N . ALA A 1 91 ? 2.180 -4.275 15.902 1.00 73.31 91 ALA A N 1
ATOM 645 C CA . ALA A 1 91 ? 3.505 -4.766 16.269 1.00 73.31 91 ALA A CA 1
ATOM 646 C C . ALA A 1 91 ? 3.654 -4.903 17.790 1.00 73.31 91 ALA A C 1
ATOM 648 O O . ALA A 1 91 ? 4.048 -5.969 18.255 1.00 73.31 91 ALA A O 1
ATOM 649 N N . TYR A 1 92 ? 3.244 -3.888 18.559 1.00 68.75 92 TYR A N 1
ATOM 650 C CA . TYR A 1 92 ? 3.255 -3.937 20.026 1.00 68.75 92 TYR A CA 1
ATOM 651 C C . TYR A 1 92 ? 2.383 -5.079 20.567 1.00 68.75 92 TYR A C 1
ATOM 653 O O . TYR A 1 92 ? 2.753 -5.775 21.504 1.00 68.75 92 TYR A O 1
ATOM 661 N N . ASN A 1 93 ? 1.236 -5.347 19.934 1.00 66.12 93 ASN A N 1
ATOM 662 C CA . ASN A 1 93 ? 0.369 -6.445 20.357 1.00 66.12 93 ASN A CA 1
ATOM 663 C C . ASN A 1 93 ? 0.895 -7.840 19.958 1.00 66.12 93 ASN A C 1
ATOM 665 O O . ASN A 1 93 ? 0.501 -8.820 20.585 1.00 66.12 93 ASN A O 1
ATOM 669 N N . SER A 1 94 ? 1.740 -7.949 18.926 1.00 68.06 94 SER A N 1
ATOM 670 C CA . SER A 1 94 ? 2.264 -9.242 18.448 1.00 68.06 94 SER A CA 1
ATOM 671 C C . SER A 1 94 ? 3.634 -9.599 19.029 1.00 68.06 94 SER A C 1
ATOM 673 O O . SER A 1 94 ? 3.886 -10.773 19.284 1.00 68.06 94 SER A O 1
ATOM 675 N N . PHE A 1 95 ? 4.512 -8.613 19.235 1.00 69.69 95 PHE A N 1
ATOM 676 C CA . PHE A 1 95 ? 5.894 -8.829 19.682 1.00 69.69 95 PHE A CA 1
ATOM 677 C C . PHE A 1 95 ? 6.168 -8.401 21.133 1.00 69.69 95 PHE A C 1
ATOM 679 O O . PHE A 1 95 ? 7.157 -8.870 21.697 1.00 69.69 95 PHE A O 1
ATOM 686 N N . GLY A 1 96 ? 5.274 -7.618 21.753 1.00 50.91 96 GLY A N 1
ATOM 687 C CA . GLY A 1 96 ? 5.397 -7.156 23.143 1.00 50.91 96 GLY A CA 1
ATOM 688 C C . GLY A 1 96 ? 5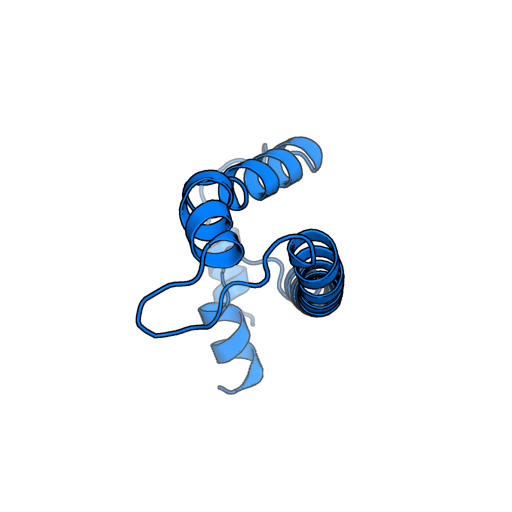.980 -5.758 23.289 1.00 50.91 96 GLY A C 1
ATOM 689 O O . GLY A 1 96 ? 6.939 -5.422 22.561 1.00 50.91 96 GLY A O 1
#

Foldseek 3Di:
DVVLVVVQVPDPDDPDDDPVNVVVVVVVVVDDPCVVPVLVCLQPDDPVGDHCHPCSVVVVVVVVVVVVVVVVVVVVLCVVDVGPDDPVVSCVVPPD

pLDDT: mean 81.21, std 11.08, range [50.91, 95.94]

Organism: NCBI:txid1658664